Protein AF-A0A3N4W095-F1 (afdb_monomer_lite)

Structure (mmCIF, N/CA/C/O backbone):
data_AF-A0A3N4W095-F1
#
_entry.id   AF-A0A3N4W095-F1
#
loop_
_atom_site.group_PDB
_atom_site.id
_atom_site.type_symbol
_atom_site.label_atom_id
_atom_site.label_alt_id
_atom_site.label_comp_id
_atom_site.label_asym_id
_atom_site.label_entity_id
_atom_site.label_seq_id
_atom_site.pdbx_PDB_ins_code
_atom_site.Cartn_x
_atom_site.Cartn_y
_atom_site.Cartn_z
_atom_site.occupancy
_atom_site.B_iso_or_equiv
_atom_site.auth_seq_id
_atom_site.auth_comp_id
_atom_site.auth_asym_id
_atom_site.auth_atom_id
_atom_site.pdbx_PDB_model_num
ATOM 1 N N . MET A 1 1 ? 23.491 -5.124 -1.536 1.00 55.94 1 MET A N 1
ATOM 2 C CA . MET A 1 1 ? 22.218 -5.666 -2.059 1.00 55.94 1 MET A CA 1
ATOM 3 C C . MET A 1 1 ? 21.129 -5.010 -1.255 1.00 55.94 1 MET A C 1
ATOM 5 O O . MET A 1 1 ? 21.169 -5.129 -0.038 1.00 55.94 1 MET A O 1
ATOM 9 N N . GLU A 1 2 ? 20.247 -4.280 -1.919 1.00 82.44 2 GLU A N 1
ATOM 10 C CA . GLU A 1 2 ? 19.160 -3.558 -1.269 1.00 82.44 2 GLU A CA 1
ATOM 11 C C . GLU A 1 2 ? 18.067 -4.545 -0.840 1.00 82.44 2 GLU A C 1
ATOM 13 O O . GLU A 1 2 ? 17.732 -5.479 -1.575 1.00 82.44 2 GLU A O 1
ATOM 18 N N . ASN A 1 3 ? 17.580 -4.398 0.390 1.00 94.06 3 ASN A N 1
ATOM 19 C CA . ASN A 1 3 ? 16.412 -5.125 0.866 1.00 94.06 3 ASN A CA 1
ATOM 20 C C . ASN A 1 3 ? 15.195 -4.221 0.677 1.00 94.06 3 ASN A C 1
ATOM 22 O O . ASN A 1 3 ? 15.260 -3.022 0.932 1.00 94.06 3 ASN A O 1
ATOM 26 N N . PHE A 1 4 ? 14.075 -4.815 0.294 1.00 97.62 4 PHE A N 1
ATOM 27 C CA . PHE A 1 4 ? 12.813 -4.116 0.135 1.00 97.62 4 PHE A CA 1
ATOM 28 C C . PHE A 1 4 ? 11.795 -4.630 1.142 1.00 97.62 4 PHE A C 1
ATOM 30 O O . PHE A 1 4 ? 11.713 -5.837 1.390 1.00 97.62 4 PHE A O 1
ATOM 37 N N . VAL A 1 5 ? 11.007 -3.718 1.702 1.00 98.25 5 VAL A N 1
ATOM 38 C CA . VAL A 1 5 ? 9.982 -3.995 2.709 1.00 98.25 5 VAL A CA 1
ATOM 39 C C . VAL A 1 5 ? 8.609 -3.676 2.148 1.00 98.25 5 VAL A C 1
ATOM 41 O O . VAL A 1 5 ? 8.404 -2.664 1.481 1.00 98.25 5 VAL A O 1
ATOM 44 N N . ARG A 1 6 ? 7.637 -4.536 2.435 1.00 98.25 6 ARG A N 1
ATOM 45 C CA . ARG A 1 6 ? 6.233 -4.279 2.126 1.00 98.25 6 ARG A CA 1
ATOM 46 C C . ARG A 1 6 ? 5.353 -4.739 3.270 1.00 98.25 6 ARG A C 1
ATOM 48 O O . ARG A 1 6 ? 5.427 -5.891 3.682 1.00 98.25 6 ARG A O 1
ATOM 55 N N . TYR A 1 7 ? 4.450 -3.864 3.683 1.00 98.56 7 TYR A N 1
ATOM 56 C CA . TYR A 1 7 ? 3.326 -4.212 4.540 1.00 98.56 7 TYR A CA 1
ATOM 57 C C . TYR A 1 7 ? 2.094 -4.440 3.673 1.00 98.56 7 TYR A C 1
ATOM 59 O O . TYR A 1 7 ? 1.746 -3.603 2.832 1.00 98.56 7 TYR A O 1
ATOM 67 N N . GLN A 1 8 ? 1.458 -5.594 3.831 1.00 98.44 8 GLN A N 1
ATOM 68 C CA . GLN A 1 8 ? 0.293 -5.976 3.040 1.00 98.44 8 GLN A CA 1
ATOM 69 C C . GLN A 1 8 ? -0.693 -6.804 3.853 1.00 98.44 8 GLN A C 1
ATOM 71 O O . GLN A 1 8 ? -0.356 -7.298 4.923 1.00 98.44 8 GLN A O 1
ATOM 76 N N . SER A 1 9 ? -1.893 -7.008 3.313 1.00 98.12 9 SER A N 1
ATOM 77 C CA . SER A 1 9 ? -2.877 -7.903 3.921 1.00 98.12 9 SER A CA 1
ATOM 78 C C . SER A 1 9 ? -2.304 -9.301 4.125 1.00 98.12 9 SER A C 1
ATOM 80 O O . SER A 1 9 ? -1.552 -9.798 3.280 1.00 98.12 9 SER A O 1
ATOM 82 N N . ALA A 1 10 ? -2.690 -9.948 5.223 1.00 97.81 10 ALA A N 1
ATOM 83 C CA . ALA A 1 10 ? -2.373 -11.350 5.470 1.00 97.81 10 ALA A CA 1
ATOM 84 C C . ALA A 1 10 ? -3.192 -12.298 4.575 1.00 97.81 10 ALA A C 1
ATOM 86 O O . ALA A 1 10 ? -2.782 -13.431 4.325 1.00 97.81 10 ALA A O 1
ATOM 87 N N . VAL A 1 11 ? -4.340 -11.835 4.073 1.00 94.81 11 VAL A N 1
ATOM 88 C CA . VAL A 1 11 ? -5.272 -12.622 3.259 1.00 94.81 11 VAL A CA 1
ATOM 89 C C . VAL A 1 11 ? -5.490 -11.973 1.892 1.00 94.81 11 VAL A C 1
ATOM 91 O O . VAL A 1 11 ? -5.450 -10.747 1.767 1.00 94.81 11 VAL A O 1
ATOM 94 N N . PRO A 1 12 ? -5.708 -12.766 0.831 1.00 94.12 12 PRO A N 1
ATOM 95 C CA . PRO A 1 12 ? -6.015 -12.198 -0.466 1.00 94.12 12 PRO A CA 1
ATOM 96 C C . PRO A 1 12 ? -7.418 -11.577 -0.465 1.00 94.12 12 PRO A C 1
ATOM 98 O O . PRO A 1 12 ? -8.357 -12.100 0.131 1.00 94.12 12 PRO A O 1
ATOM 101 N N . ASN A 1 13 ? -7.584 -10.475 -1.191 1.00 91.25 13 ASN A N 1
ATOM 102 C CA . ASN A 1 13 ? -8.894 -9.917 -1.497 1.00 91.25 13 ASN A CA 1
ATOM 103 C C . ASN A 1 13 ? -9.648 -10.801 -2.511 1.00 91.25 13 ASN A C 1
ATOM 105 O O . ASN A 1 13 ? -9.110 -11.771 -3.045 1.00 91.25 13 ASN A O 1
ATOM 109 N N . ARG A 1 14 ? -10.887 -10.421 -2.855 1.00 90.00 14 ARG A N 1
ATOM 110 C CA . ARG A 1 14 ? -11.734 -11.155 -3.822 1.00 90.00 14 ARG A CA 1
ATOM 111 C C . ARG A 1 14 ? -11.110 -11.381 -5.211 1.00 90.00 14 ARG A C 1
ATOM 113 O O . ARG A 1 14 ? -11.607 -12.208 -5.962 1.0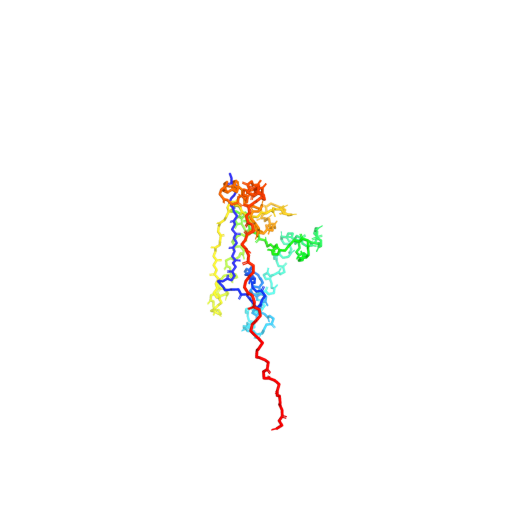0 90.00 14 ARG A O 1
ATOM 120 N N . HIS A 1 15 ? -10.056 -10.644 -5.562 1.00 88.06 15 HIS A N 1
ATOM 121 C CA . HIS A 1 15 ? -9.323 -10.780 -6.824 1.00 88.06 15 HIS A CA 1
ATOM 122 C C . HIS A 1 15 ? -7.997 -11.544 -6.658 1.00 88.06 15 HIS A C 1
ATOM 124 O O . HIS A 1 15 ? -7.143 -11.478 -7.540 1.00 88.06 15 HIS A O 1
ATOM 130 N N . GLY A 1 16 ? -7.780 -12.211 -5.520 1.00 90.00 16 GLY A N 1
ATOM 131 C CA . GLY A 1 16 ? -6.558 -12.968 -5.240 1.00 90.00 16 GLY A CA 1
ATOM 132 C C . GLY A 1 16 ? -5.334 -12.105 -4.907 1.00 90.00 16 GLY A C 1
ATOM 133 O O . GLY A 1 16 ? -4.221 -12.621 -4.876 1.00 90.00 16 GLY A O 1
ATOM 134 N N . ARG A 1 17 ? -5.496 -10.792 -4.689 1.00 90.75 17 ARG A N 1
ATOM 135 C CA . ARG A 1 17 ? -4.376 -9.863 -4.443 1.00 90.75 17 ARG A CA 1
ATOM 136 C C . ARG A 1 17 ? -4.201 -9.578 -2.965 1.00 90.75 17 ARG A C 1
ATOM 138 O O . ARG A 1 17 ? -5.172 -9.620 -2.227 1.00 90.75 17 ARG A O 1
ATOM 145 N N . TYR A 1 18 ? -3.002 -9.163 -2.572 1.00 95.88 18 TYR A N 1
ATOM 146 C CA . TYR A 1 18 ? -2.686 -8.731 -1.210 1.00 95.88 18 TYR A CA 1
ATOM 147 C C . TYR A 1 18 ? -2.463 -7.206 -1.177 1.00 95.88 18 TYR A C 1
ATOM 149 O O . TYR A 1 18 ? -1.354 -6.739 -1.485 1.00 95.88 18 TYR A O 1
ATOM 157 N N . PRO A 1 19 ? -3.509 -6.404 -0.878 1.00 96.69 19 PRO A N 1
ATOM 158 C CA . PRO A 1 19 ? -3.411 -4.946 -0.836 1.00 96.69 19 PRO A CA 1
ATOM 159 C C . PRO A 1 19 ? -2.326 -4.477 0.133 1.00 96.69 19 PRO A C 1
ATOM 161 O O . PRO A 1 19 ? -2.067 -5.139 1.134 1.00 96.69 19 PRO A O 1
ATOM 164 N N . GLY A 1 20 ? -1.682 -3.353 -0.185 1.00 97.88 20 GLY A N 1
ATOM 165 C CA . GLY A 1 20 ? -0.694 -2.738 0.707 1.00 97.88 20 GLY A CA 1
ATOM 166 C C . GLY A 1 20 ? -1.358 -2.011 1.876 1.00 97.88 20 GLY A C 1
ATOM 167 O O . GLY A 1 20 ? -2.561 -1.761 1.833 1.00 97.88 20 GLY A O 1
ATOM 168 N N . VAL A 1 21 ? -0.564 -1.628 2.876 1.00 97.88 21 VAL A N 1
ATOM 169 C CA . VAL A 1 21 ? -1.027 -0.935 4.094 1.00 97.88 21 VAL A CA 1
ATOM 170 C C . VAL A 1 21 ? -1.966 0.251 3.821 1.00 97.88 21 VAL A C 1
ATOM 172 O O . VAL A 1 21 ? -3.071 0.281 4.355 1.00 97.88 21 VAL A O 1
ATOM 175 N N . PHE A 1 22 ? -1.618 1.162 2.905 1.00 97.31 22 PHE A N 1
ATOM 176 C CA . PHE A 1 22 ? -2.482 2.306 2.575 1.00 97.31 22 PHE A CA 1
ATOM 177 C C . PHE A 1 22 ? -3.796 1.892 1.906 1.00 97.31 22 PHE A C 1
ATOM 179 O O . PHE A 1 22 ? -4.845 2.462 2.177 1.00 97.31 22 PHE A O 1
ATOM 186 N N . ALA A 1 23 ? -3.770 0.868 1.047 1.00 96.88 23 ALA A N 1
ATOM 187 C CA . ALA A 1 23 ? -4.984 0.361 0.411 1.00 96.88 23 ALA A CA 1
ATOM 188 C C . ALA A 1 23 ? -5.927 -0.307 1.426 1.00 96.88 23 ALA A C 1
ATOM 190 O O . ALA A 1 23 ? -7.141 -0.245 1.255 1.00 96.88 23 ALA A O 1
ATOM 191 N N . LEU A 1 24 ? -5.384 -0.923 2.481 1.00 97.94 24 LEU A N 1
ATOM 192 C CA . LEU A 1 24 ? -6.181 -1.463 3.584 1.00 97.94 24 LEU A CA 1
ATOM 193 C C . LEU A 1 24 ? -6.835 -0.349 4.405 1.00 97.94 24 LEU A C 1
ATOM 195 O O . LEU A 1 24 ? -8.039 -0.410 4.641 1.00 97.94 24 LEU A O 1
ATOM 199 N N . ALA A 1 25 ? -6.076 0.686 4.773 1.00 98.00 25 ALA A N 1
ATOM 200 C CA . ALA A 1 25 ? -6.605 1.833 5.510 1.00 98.00 25 ALA A CA 1
ATOM 201 C C . ALA A 1 25 ? -7.660 2.610 4.699 1.00 98.00 25 ALA A C 1
ATOM 203 O O . ALA A 1 25 ? -8.739 2.915 5.209 1.00 98.00 25 ALA A O 1
ATOM 204 N N . ASN A 1 26 ? -7.419 2.805 3.397 1.00 97.69 26 ASN A N 1
ATOM 205 C CA . ASN A 1 26 ? -8.422 3.338 2.475 1.00 97.69 26 ASN A CA 1
ATOM 206 C C . ASN A 1 26 ? -9.683 2.464 2.448 1.00 97.69 26 ASN A C 1
ATOM 208 O O . ASN A 1 26 ? -10.785 2.995 2.424 1.00 97.69 26 ASN A O 1
ATOM 212 N N . GLY A 1 27 ? -9.541 1.136 2.510 1.00 96.94 27 GLY A N 1
ATOM 213 C CA . GLY A 1 27 ? -10.673 0.216 2.613 1.00 96.94 27 GLY A CA 1
ATOM 214 C C . GLY A 1 27 ? -11.523 0.450 3.865 1.00 96.94 27 GLY A C 1
ATOM 215 O O . GLY A 1 27 ? -12.748 0.491 3.764 1.00 96.94 27 GLY A O 1
ATOM 216 N N . LEU A 1 28 ? -10.902 0.665 5.031 1.00 97.69 28 LEU A N 1
ATOM 217 C CA . LEU A 1 28 ? -11.630 1.009 6.261 1.00 97.69 28 LEU A CA 1
ATOM 218 C C . LEU A 1 28 ? -12.435 2.307 6.101 1.00 97.69 28 LEU A C 1
ATOM 220 O O . LEU A 1 28 ? -13.603 2.364 6.497 1.00 97.69 28 LEU A O 1
ATOM 224 N N . ARG A 1 29 ? -11.830 3.328 5.479 1.00 97.25 29 ARG A N 1
ATOM 225 C CA . ARG A 1 29 ? -12.500 4.595 5.153 1.00 97.25 29 ARG A CA 1
ATOM 226 C C . ARG A 1 29 ? -13.669 4.381 4.189 1.00 97.25 29 ARG A C 1
ATOM 228 O O . ARG A 1 29 ? -14.774 4.840 4.459 1.00 97.25 29 ARG A O 1
ATOM 235 N N . ASP A 1 30 ? -13.435 3.690 3.077 1.00 97.12 30 ASP A N 1
ATOM 236 C CA . ASP A 1 30 ? -14.410 3.513 1.991 1.00 97.12 30 ASP A CA 1
ATOM 237 C C . ASP A 1 30 ? -15.641 2.716 2.431 1.00 97.12 30 ASP A C 1
ATOM 239 O O . ASP A 1 30 ? -16.733 2.901 1.896 1.00 97.12 30 ASP A O 1
ATOM 243 N N . HIS A 1 31 ? -15.474 1.856 3.435 1.00 96.00 31 HIS A N 1
ATOM 244 C CA . HIS A 1 31 ? -16.555 1.095 4.048 1.00 96.00 31 HIS A CA 1
ATOM 245 C C . HIS A 1 31 ? -17.176 1.774 5.278 1.00 96.00 31 HIS A C 1
ATOM 247 O O . HIS A 1 31 ? -18.018 1.160 5.930 1.00 96.00 31 HIS A O 1
ATOM 253 N N . ALA A 1 32 ? -16.801 3.025 5.578 1.00 94.62 32 ALA A N 1
ATOM 254 C CA . ALA A 1 32 ? -17.286 3.801 6.724 1.00 94.62 32 ALA A CA 1
ATOM 255 C C . ALA A 1 32 ? -17.159 3.050 8.067 1.00 94.62 32 ALA A C 1
ATOM 257 O O . ALA A 1 32 ? -18.023 3.155 8.936 1.00 94.62 32 ALA A O 1
ATOM 258 N N . ILE A 1 33 ? -16.084 2.267 8.213 1.00 97.06 33 ILE A N 1
ATOM 259 C CA . ILE A 1 33 ? -15.783 1.499 9.430 1.00 97.06 33 ILE A CA 1
ATOM 260 C C . ILE A 1 33 ? -15.062 2.385 10.454 1.00 97.06 33 ILE A C 1
ATOM 262 O O . ILE A 1 33 ? -15.209 2.179 11.656 1.00 97.06 33 ILE A O 1
ATOM 266 N N . LEU A 1 34 ? -14.300 3.374 9.977 1.00 98.00 34 LEU A N 1
ATOM 267 C CA . LEU A 1 34 ? -13.542 4.288 10.826 1.00 98.00 34 LEU A CA 1
ATOM 268 C C . LEU A 1 34 ? -14.455 5.131 11.724 1.00 98.00 34 LEU A C 1
ATOM 270 O O . LEU A 1 34 ? -15.492 5.639 11.290 1.00 98.00 34 LEU A O 1
ATOM 274 N N . THR A 1 35 ? -14.016 5.346 12.963 1.00 98.25 35 THR A N 1
ATOM 275 C CA . THR A 1 35 ? -14.529 6.427 13.810 1.00 98.25 35 THR A CA 1
ATOM 276 C C . THR A 1 35 ? -14.262 7.792 13.162 1.00 98.25 35 THR A C 1
ATOM 278 O O . THR A 1 35 ? -13.429 7.918 12.264 1.00 98.25 35 THR A O 1
ATOM 281 N N . ALA A 1 36 ? -14.960 8.837 13.617 1.00 97.94 36 ALA A N 1
ATOM 282 C CA . ALA A 1 36 ? -14.769 10.189 13.085 1.00 97.94 36 ALA A CA 1
ATOM 283 C C . ALA A 1 36 ? -13.326 10.696 13.270 1.00 97.94 36 ALA A C 1
ATOM 285 O O . ALA A 1 36 ? -12.752 11.245 12.335 1.00 97.94 36 ALA A O 1
ATOM 286 N N . GLU A 1 37 ? -12.740 10.449 14.445 1.00 98.19 37 GLU A N 1
ATOM 287 C CA . GLU A 1 37 ? -11.353 10.808 14.764 1.00 98.19 37 GLU A CA 1
ATOM 288 C C . GLU A 1 37 ? -10.361 10.080 13.847 1.00 98.19 37 GLU A C 1
ATOM 290 O O . GLU A 1 37 ? -9.482 10.701 13.254 1.00 98.19 37 GLU A O 1
ATOM 295 N N . ASP A 1 38 ? -10.547 8.773 13.645 1.00 98.50 38 ASP A N 1
ATOM 296 C CA . ASP A 1 38 ? -9.668 7.996 12.770 1.00 98.50 38 ASP A CA 1
ATOM 297 C C . ASP A 1 38 ? -9.811 8.377 11.296 1.00 98.50 38 ASP A C 1
ATOM 299 O O . ASP A 1 38 ? -8.836 8.334 10.544 1.00 98.50 38 ASP A O 1
ATOM 303 N N . ALA A 1 39 ? -11.016 8.754 10.864 1.00 98.19 39 ALA A N 1
ATOM 304 C CA . ALA A 1 39 ? -11.256 9.226 9.507 1.00 98.19 39 ALA A CA 1
ATOM 305 C C . ALA A 1 39 ? -10.566 10.575 9.242 1.00 98.19 39 ALA A C 1
ATOM 307 O O . ALA A 1 39 ? -9.961 10.743 8.179 1.00 98.19 39 ALA A O 1
ATOM 308 N N . GLU A 1 40 ? -10.625 11.504 10.201 1.00 98.19 40 GLU A N 1
ATOM 309 C CA . GLU A 1 40 ? -9.930 12.795 10.144 1.00 98.19 40 GLU A CA 1
ATOM 310 C C . GLU A 1 40 ? -8.412 12.591 10.113 1.00 98.19 40 GLU A C 1
ATOM 312 O O . GLU A 1 40 ? -7.743 13.049 9.182 1.00 98.19 40 GLU A O 1
ATOM 317 N N . TRP A 1 41 ? -7.884 11.787 11.042 1.00 98.38 41 TRP A N 1
ATOM 318 C CA . TRP A 1 41 ? -6.471 11.421 11.063 1.00 98.38 41 TRP A CA 1
ATOM 319 C C . TRP A 1 41 ? -6.012 10.809 9.731 1.00 98.38 41 TRP A C 1
ATOM 321 O O . TRP A 1 41 ? -5.004 11.230 9.158 1.00 98.38 41 TRP A O 1
ATOM 331 N N . HIS A 1 42 ? -6.760 9.834 9.205 1.00 98.38 42 HIS A N 1
ATOM 332 C CA . HIS A 1 42 ? -6.423 9.146 7.960 1.00 98.38 42 HIS A CA 1
ATOM 333 C C . HIS A 1 42 ? -6.390 10.112 6.766 1.00 98.38 42 HIS A C 1
ATOM 335 O O . HIS A 1 42 ? -5.523 10.006 5.895 1.00 98.38 42 HIS A O 1
ATOM 341 N N . GLN A 1 43 ? -7.315 11.073 6.715 1.00 97.88 43 GLN A N 1
ATOM 342 C CA . GLN A 1 43 ? -7.332 12.098 5.676 1.00 97.88 43 GLN A CA 1
ATOM 343 C C . GLN A 1 43 ? -6.084 12.990 5.738 1.00 97.88 43 GLN A C 1
ATOM 345 O O . GLN A 1 43 ? -5.443 13.211 4.706 1.00 97.88 43 GLN A O 1
ATOM 350 N N . GLU A 1 44 ? -5.722 13.483 6.923 1.00 98.19 44 GLU A N 1
ATOM 351 C CA . GLU A 1 44 ? -4.531 14.318 7.112 1.00 98.19 44 GLU A CA 1
ATOM 352 C C . GLU A 1 44 ? -3.239 13.561 6.792 1.00 98.19 44 GLU A C 1
ATOM 354 O O . GLU A 1 44 ? -2.349 14.088 6.117 1.00 98.19 44 GLU A O 1
ATOM 359 N N . ALA A 1 45 ? -3.144 12.307 7.240 1.00 97.50 45 ALA A N 1
ATOM 360 C CA . ALA A 1 45 ? -1.998 11.447 6.987 1.00 97.50 45 ALA A CA 1
ATOM 361 C C . ALA A 1 45 ? -1.810 11.182 5.483 1.00 97.50 45 ALA A C 1
ATOM 363 O O . ALA A 1 45 ? -0.689 11.292 4.982 1.00 97.50 45 ALA A O 1
ATOM 364 N N . ASN A 1 46 ? -2.891 10.910 4.743 1.00 96.38 46 ASN A N 1
ATOM 365 C CA . ASN A 1 46 ? -2.830 10.711 3.292 1.00 96.38 46 ASN A CA 1
ATOM 366 C C . ASN A 1 46 ? -2.448 11.995 2.543 1.00 96.38 46 ASN A C 1
ATOM 368 O O . ASN A 1 46 ? -1.678 11.938 1.582 1.00 96.38 46 ASN A O 1
ATOM 372 N N . LEU A 1 47 ? -2.962 13.156 2.965 1.00 97.12 47 LEU A N 1
ATOM 373 C CA . LEU A 1 47 ? -2.602 14.441 2.360 1.00 97.12 47 LEU A CA 1
ATOM 374 C C . LEU A 1 47 ? -1.112 14.746 2.547 1.00 97.12 47 LEU A C 1
ATOM 376 O O . LEU A 1 47 ? -0.437 15.151 1.597 1.00 97.12 47 LEU A O 1
ATOM 380 N N . ARG A 1 48 ? -0.590 14.505 3.754 1.00 96.44 48 ARG A N 1
ATOM 381 C CA . ARG A 1 48 ? 0.839 14.637 4.047 1.00 96.44 48 ARG A CA 1
ATOM 382 C C . ARG A 1 48 ? 1.665 13.696 3.171 1.00 96.44 48 ARG A C 1
ATOM 384 O O . ARG A 1 48 ? 2.560 14.162 2.476 1.00 96.44 48 ARG A O 1
ATOM 391 N N . ALA A 1 49 ? 1.304 12.413 3.113 1.00 94.19 49 ALA A N 1
ATOM 392 C CA . ALA A 1 49 ? 2.017 11.430 2.297 1.00 94.19 49 ALA A CA 1
ATOM 393 C C . ALA A 1 49 ? 2.016 11.790 0.800 1.00 94.19 49 ALA A C 1
ATOM 395 O O . ALA A 1 49 ? 3.051 11.703 0.150 1.00 94.19 49 ALA A O 1
ATOM 396 N N . THR A 1 50 ? 0.886 12.268 0.269 1.00 94.62 50 THR A N 1
ATOM 397 C CA . THR A 1 50 ? 0.766 12.730 -1.129 1.00 94.62 50 THR A CA 1
ATOM 398 C C . THR A 1 50 ? 1.650 13.947 -1.421 1.00 94.62 50 THR A C 1
ATOM 400 O O . THR A 1 50 ? 2.058 14.166 -2.557 1.00 94.62 50 THR A O 1
ATOM 403 N N . THR A 1 51 ? 1.930 14.761 -0.402 1.00 95.94 51 THR A N 1
ATOM 404 C CA . THR A 1 51 ? 2.771 15.958 -0.527 1.00 95.94 51 THR A CA 1
ATOM 405 C C . THR A 1 51 ? 4.258 15.617 -0.424 1.00 95.94 51 THR A C 1
ATOM 407 O O . THR A 1 51 ? 5.079 16.232 -1.099 1.00 95.94 51 THR A O 1
ATOM 410 N N . GLU A 1 52 ? 4.607 14.656 0.431 1.00 95.75 52 GLU A N 1
ATOM 411 C CA . GLU A 1 52 ? 5.993 14.282 0.732 1.00 95.75 52 GLU A CA 1
ATOM 412 C C . GLU A 1 52 ? 6.578 13.266 -0.253 1.00 95.75 52 GLU A C 1
ATOM 414 O O . GLU A 1 52 ? 7.779 13.303 -0.525 1.00 95.75 52 GLU A O 1
ATOM 419 N N . TYR A 1 53 ? 5.752 12.369 -0.799 1.00 95.62 53 TYR A N 1
ATOM 420 C CA . TYR A 1 53 ? 6.210 11.247 -1.614 1.00 95.62 53 TYR A CA 1
ATOM 421 C C . TYR A 1 53 ? 5.619 11.285 -3.016 1.00 95.62 53 TYR A C 1
ATOM 423 O O . TYR A 1 53 ? 4.450 11.608 -3.225 1.00 95.62 53 TYR A O 1
ATOM 431 N N . ILE A 1 54 ? 6.443 10.910 -3.993 1.00 96.62 54 ILE A N 1
ATOM 432 C CA . ILE A 1 54 ? 6.026 10.832 -5.389 1.00 96.62 54 ILE A CA 1
ATOM 433 C C . ILE A 1 54 ? 5.038 9.672 -5.539 1.00 96.62 54 ILE A C 1
ATOM 435 O O . ILE A 1 54 ? 5.335 8.541 -5.156 1.00 96.62 54 ILE A O 1
ATOM 439 N N . ASP A 1 55 ? 3.879 9.932 -6.143 1.00 95.50 55 ASP A N 1
ATOM 440 C CA . ASP A 1 55 ? 3.010 8.864 -6.638 1.00 95.50 55 ASP A CA 1
ATOM 441 C C . ASP A 1 55 ? 3.630 8.289 -7.923 1.00 95.50 55 ASP A C 1
ATOM 443 O O . ASP A 1 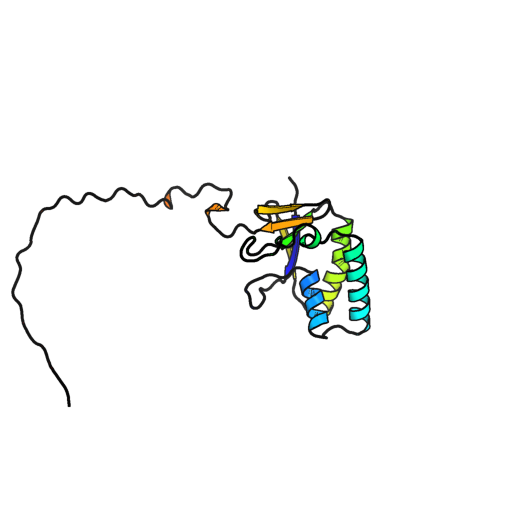55 ? 3.725 9.022 -8.916 1.00 95.50 55 ASP A O 1
ATOM 447 N N . PRO A 1 56 ? 4.021 7.001 -7.971 1.00 96.62 56 PRO A N 1
ATOM 448 C CA . PRO A 1 56 ? 4.542 6.386 -9.191 1.00 96.62 56 PRO A CA 1
ATOM 449 C C . PRO A 1 56 ? 3.604 6.550 -10.396 1.00 96.62 56 PRO A C 1
ATOM 451 O O . PRO A 1 56 ? 4.074 6.694 -11.522 1.00 96.62 56 PRO A O 1
ATOM 454 N N . SER A 1 57 ? 2.289 6.600 -10.160 1.00 95.62 57 SER A N 1
ATOM 455 C CA . SER A 1 57 ? 1.259 6.775 -11.195 1.00 95.62 57 SER A CA 1
ATOM 456 C C . SER A 1 57 ? 1.247 8.188 -11.791 1.00 95.62 57 SER A C 1
ATOM 458 O O . SER A 1 57 ? 0.743 8.388 -12.894 1.00 95.62 57 SER A O 1
ATOM 460 N N . SER A 1 58 ? 1.809 9.174 -11.082 1.00 95.94 58 SER A N 1
ATOM 461 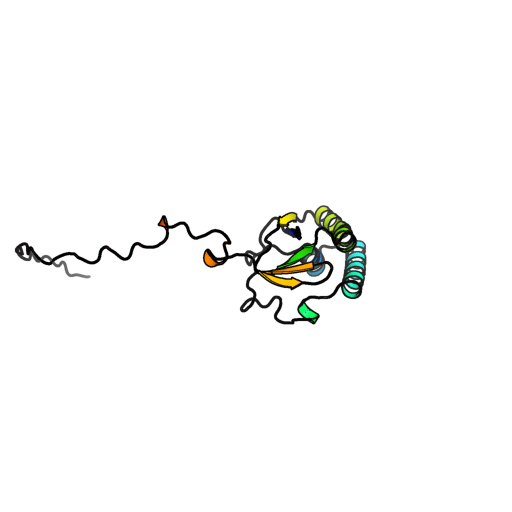C CA . SER A 1 58 ? 2.001 10.538 -11.597 1.00 95.94 58 SER A CA 1
ATOM 462 C C . SER A 1 58 ? 3.187 10.641 -12.562 1.00 95.94 58 SER A C 1
ATOM 464 O O . SER A 1 58 ? 3.218 11.536 -13.405 1.00 95.94 58 SER A O 1
ATOM 466 N N . VAL A 1 59 ? 4.148 9.716 -12.454 1.00 96.19 59 VAL A N 1
ATOM 467 C CA . VAL A 1 59 ? 5.329 9.629 -13.325 1.00 96.19 59 VAL A CA 1
ATOM 468 C C . VAL A 1 59 ? 5.043 8.737 -14.530 1.00 96.19 59 VAL A C 1
ATOM 470 O O . VAL A 1 59 ? 5.326 9.124 -15.661 1.00 96.19 59 VAL A O 1
ATOM 473 N N . ASP A 1 60 ? 4.463 7.560 -14.289 1.00 94.38 60 ASP A N 1
ATOM 474 C CA . ASP A 1 60 ? 4.009 6.630 -15.320 1.00 94.38 60 ASP A CA 1
ATOM 475 C C . ASP A 1 60 ? 2.573 6.168 -15.008 1.00 94.38 60 ASP A C 1
ATOM 477 O O . ASP A 1 60 ? 2.375 5.322 -14.128 1.00 94.38 60 ASP A O 1
ATOM 481 N N . PRO A 1 61 ? 1.562 6.677 -15.735 1.00 94.81 61 PRO A N 1
ATOM 482 C CA . PRO A 1 61 ? 0.171 6.267 -15.549 1.00 94.81 61 PRO A CA 1
ATOM 483 C C . PRO A 1 61 ? -0.075 4.762 -15.750 1.00 94.81 61 PRO A C 1
ATOM 485 O O . PRO A 1 61 ? -1.017 4.219 -15.173 1.00 94.81 61 PRO A O 1
ATOM 488 N N . ASP A 1 62 ? 0.776 4.069 -16.519 1.00 94.50 62 ASP A N 1
ATOM 489 C CA . ASP A 1 62 ? 0.663 2.631 -16.791 1.00 94.50 62 ASP A CA 1
ATOM 490 C C . ASP A 1 62 ? 1.359 1.765 -15.715 1.00 94.50 62 ASP A C 1
ATOM 492 O O . ASP A 1 62 ? 1.346 0.530 -15.796 1.00 94.50 62 ASP A O 1
ATOM 496 N N . CYS A 1 63 ? 1.960 2.373 -14.682 1.00 94.81 63 CYS A N 1
ATOM 497 C CA . CYS A 1 63 ? 2.761 1.683 -13.663 1.00 94.81 63 CYS A CA 1
ATOM 498 C C . CYS A 1 63 ? 2.011 0.505 -13.004 1.00 94.81 63 CYS A C 1
ATOM 500 O O . CYS A 1 63 ? 2.575 -0.573 -12.811 1.00 94.81 63 CYS A O 1
ATOM 502 N N . TYR A 1 64 ? 0.708 0.659 -12.750 1.00 94.00 64 TYR A N 1
ATOM 503 C CA . TYR A 1 64 ? -0.147 -0.383 -12.161 1.00 94.00 64 TYR A CA 1
ATOM 504 C C . TYR A 1 64 ? -1.144 -1.019 -13.144 1.00 94.00 64 TYR A C 1
ATOM 506 O O . TYR A 1 64 ? -2.039 -1.767 -12.717 1.00 94.00 64 TYR A O 1
ATOM 514 N N . ASP A 1 65 ? -1.005 -0.748 -14.447 1.00 94.56 65 ASP A N 1
ATOM 515 C CA . ASP A 1 65 ? -1.859 -1.338 -15.475 1.00 94.56 65 ASP A CA 1
ATOM 516 C C . ASP A 1 65 ? -1.745 -2.869 -15.456 1.00 94.56 65 ASP A C 1
ATOM 518 O O . ASP A 1 65 ? -0.657 -3.441 -15.481 1.00 94.56 65 ASP A O 1
ATOM 522 N N . GLN A 1 66 ? -2.884 -3.558 -15.412 1.00 90.81 66 GLN A N 1
ATOM 523 C CA . GLN A 1 66 ? -2.900 -5.012 -15.226 1.00 90.81 66 GLN A CA 1
ATOM 524 C C . GLN A 1 66 ? -2.547 -5.801 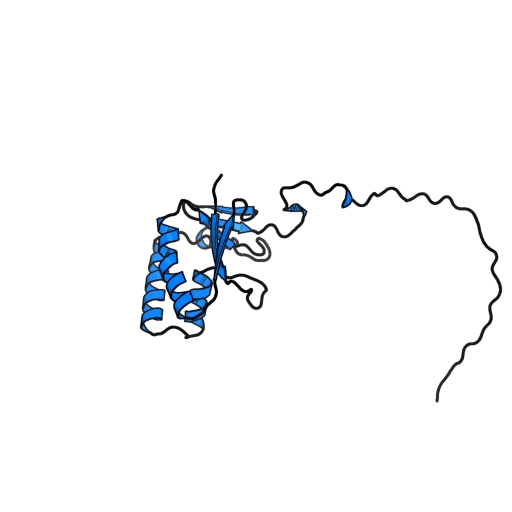-16.481 1.00 90.81 66 GLN A C 1
ATOM 526 O O . GLN A 1 66 ? -2.146 -6.957 -16.362 1.00 90.81 66 GLN A O 1
ATOM 531 N N . SER A 1 67 ? -2.702 -5.206 -17.663 1.00 92.38 67 SER A N 1
ATOM 532 C CA . SER A 1 67 ? -2.313 -5.847 -18.917 1.00 92.38 67 SER A CA 1
ATOM 533 C C . SER A 1 67 ? -0.800 -5.774 -19.135 1.00 92.38 67 SER A C 1
ATOM 535 O O . SER A 1 67 ? -0.210 -6.710 -19.669 1.00 92.38 67 SER A O 1
ATOM 537 N N . ARG A 1 68 ? -0.160 -4.695 -18.670 1.00 92.62 68 ARG A N 1
ATOM 538 C CA . ARG A 1 68 ? 1.275 -4.436 -18.850 1.00 92.62 68 ARG A CA 1
ATOM 539 C C . ARG A 1 68 ? 2.123 -4.905 -17.675 1.00 92.62 68 ARG A C 1
ATOM 541 O O . ARG A 1 68 ? 3.206 -5.456 -17.865 1.00 92.62 68 ARG A O 1
ATOM 548 N N . ASN A 1 69 ? 1.630 -4.684 -16.463 1.00 93.75 69 ASN A N 1
ATOM 549 C CA . ASN A 1 69 ? 2.340 -4.888 -15.209 1.00 93.75 69 ASN A CA 1
ATOM 550 C C . ASN A 1 69 ? 1.468 -5.709 -14.232 1.00 93.75 69 ASN A C 1
ATOM 552 O O . ASN A 1 69 ? 1.077 -5.223 -13.163 1.00 93.75 69 ASN A O 1
ATOM 556 N N . PRO A 1 70 ? 1.131 -6.969 -14.583 1.00 92.00 70 PRO A N 1
ATOM 557 C CA . PRO A 1 70 ? 0.213 -7.792 -13.802 1.00 92.00 70 PRO A CA 1
ATOM 558 C C . PRO A 1 70 ? 0.727 -7.993 -12.374 1.00 92.00 70 PRO A C 1
ATOM 560 O O . PRO A 1 70 ? 1.834 -8.473 -12.148 1.00 92.00 70 PRO A O 1
ATOM 563 N N . GLY A 1 71 ? -0.090 -7.616 -11.390 1.00 92.00 71 GLY A N 1
ATOM 564 C CA . GLY A 1 71 ? 0.275 -7.748 -9.977 1.00 92.00 71 GLY A CA 1
ATOM 565 C C . GLY A 1 71 ? 1.361 -6.784 -9.482 1.00 92.00 71 GLY A C 1
ATOM 566 O O . GLY A 1 71 ? 1.864 -6.994 -8.376 1.00 92.00 71 GLY A O 1
ATOM 567 N N . ALA A 1 72 ? 1.707 -5.742 -10.252 1.00 95.56 72 ALA A N 1
ATOM 568 C CA . ALA A 1 72 ? 2.618 -4.691 -9.805 1.00 95.56 72 ALA A CA 1
ATOM 569 C C . ALA A 1 72 ? 2.238 -4.147 -8.427 1.00 95.56 72 ALA A C 1
ATOM 571 O O . ALA A 1 72 ? 1.063 -3.916 -8.118 1.00 95.56 72 ALA A O 1
ATOM 572 N N . ARG A 1 73 ? 3.253 -3.967 -7.582 1.00 96.12 73 ARG A N 1
ATOM 573 C CA . ARG A 1 73 ? 3.087 -3.536 -6.196 1.00 96.12 73 ARG A CA 1
ATOM 574 C C . ARG A 1 73 ? 4.297 -2.744 -5.717 1.00 96.12 73 ARG A C 1
ATOM 576 O O . ARG A 1 73 ? 5.431 -3.091 -6.045 1.00 96.12 73 ARG A O 1
ATOM 583 N N . ALA A 1 74 ? 4.030 -1.712 -4.923 1.00 97.19 74 ALA A N 1
ATOM 584 C CA . ALA A 1 74 ? 5.060 -0.905 -4.285 1.00 97.19 74 ALA A CA 1
ATOM 585 C C . ALA A 1 74 ? 5.746 -1.645 -3.130 1.00 97.19 74 ALA A C 1
ATOM 587 O O . ALA A 1 74 ? 5.116 -2.427 -2.402 1.00 97.19 74 ALA A O 1
ATOM 588 N N . TRP A 1 75 ? 7.024 -1.346 -2.958 1.00 98.25 75 TRP A N 1
ATOM 589 C CA . TRP A 1 75 ? 7.868 -1.741 -1.843 1.00 98.25 75 TRP A CA 1
ATOM 590 C C . TRP A 1 75 ? 8.697 -0.539 -1.408 1.00 98.25 75 TRP A C 1
ATOM 592 O O . TRP A 1 75 ? 9.145 0.229 -2.253 1.00 98.25 75 TRP A O 1
ATOM 602 N N . PHE A 1 76 ? 8.946 -0.411 -0.115 1.00 98.12 76 PHE A N 1
ATOM 603 C CA . PHE A 1 76 ? 9.892 0.558 0.424 1.00 98.12 76 PHE A CA 1
ATOM 604 C C . PHE A 1 76 ? 11.310 -0.001 0.360 1.00 98.12 76 PHE A C 1
ATOM 606 O O . PHE A 1 76 ? 11.503 -1.207 0.540 1.00 98.12 76 PHE A O 1
ATOM 613 N N . SER A 1 77 ? 12.302 0.860 0.164 1.00 96.81 77 SER A N 1
ATOM 614 C CA . SER A 1 77 ? 13.683 0.519 0.514 1.00 96.81 77 SER A CA 1
ATOM 615 C C . SER A 1 77 ? 13.802 0.356 2.036 1.00 96.81 77 SER A C 1
ATOM 617 O O . SER A 1 77 ? 13.148 1.082 2.785 1.00 96.81 77 SER A O 1
ATOM 619 N N . VAL A 1 78 ? 14.627 -0.578 2.525 1.00 96.56 78 VAL A N 1
ATOM 620 C CA . VAL A 1 78 ? 14.909 -0.684 3.976 1.00 96.56 78 VAL A CA 1
ATOM 621 C C . VAL A 1 78 ? 15.570 0.566 4.546 1.00 96.56 78 VAL A C 1
ATOM 623 O O . VAL A 1 78 ? 15.422 0.835 5.735 1.00 96.56 78 VAL A O 1
ATOM 626 N N . ASP A 1 79 ? 16.280 1.317 3.707 1.00 95.50 79 ASP A N 1
ATOM 627 C CA . ASP A 1 79 ? 17.009 2.516 4.116 1.00 95.50 79 ASP A CA 1
ATOM 628 C C . ASP A 1 79 ? 16.101 3.761 4.121 1.00 95.50 79 ASP A C 1
ATOM 630 O O . ASP A 1 79 ? 16.493 4.821 4.607 1.00 95.50 79 ASP A O 1
ATOM 634 N N . ALA A 1 80 ? 14.857 3.634 3.641 1.00 96.25 80 ALA A N 1
ATOM 635 C CA . ALA A 1 80 ? 13.852 4.691 3.638 1.00 96.25 80 ALA A CA 1
ATOM 636 C C . ALA A 1 80 ? 13.197 4.853 5.021 1.00 96.25 80 ALA A C 1
ATOM 638 O O . ALA A 1 80 ? 11.991 4.658 5.183 1.00 96.25 80 ALA A O 1
ATOM 639 N N . VAL A 1 81 ? 14.006 5.185 6.031 1.00 96.12 81 VAL A N 1
ATOM 640 C CA . VAL A 1 81 ? 13.606 5.213 7.449 1.00 96.12 81 VAL A CA 1
ATOM 641 C C . VAL A 1 81 ? 12.364 6.074 7.682 1.00 96.12 81 VAL A C 1
ATOM 643 O O . VAL A 1 81 ? 11.431 5.609 8.332 1.00 96.12 81 VAL A O 1
ATOM 646 N N . ASP A 1 82 ? 12.311 7.278 7.112 1.00 96.62 82 ASP A N 1
ATOM 647 C CA . ASP A 1 82 ? 11.180 8.195 7.307 1.00 96.62 82 ASP A CA 1
ATOM 648 C C . ASP A 1 82 ? 9.897 7.680 6.634 1.00 96.62 82 ASP A C 1
ATOM 650 O O . ASP A 1 82 ? 8.820 7.707 7.235 1.00 96.62 82 ASP A O 1
ATOM 654 N N . ALA A 1 83 ? 10.012 7.112 5.428 1.00 96.06 83 ALA A N 1
ATOM 655 C CA . ALA A 1 83 ? 8.879 6.515 4.721 1.00 96.06 83 ALA A CA 1
ATOM 656 C C . ALA A 1 83 ? 8.347 5.273 5.454 1.00 96.06 83 ALA A C 1
ATOM 658 O O . ALA A 1 83 ? 7.137 5.078 5.558 1.00 96.06 83 ALA A O 1
ATOM 659 N N . LEU A 1 84 ? 9.237 4.450 6.014 1.00 97.62 84 LEU A N 1
ATOM 660 C CA . LEU A 1 84 ? 8.861 3.309 6.845 1.00 97.62 84 LEU A CA 1
ATOM 661 C C . LEU A 1 84 ? 8.207 3.764 8.154 1.00 97.62 84 LEU A C 1
ATOM 663 O O . LEU A 1 84 ? 7.162 3.229 8.521 1.00 97.62 84 LEU A O 1
ATOM 667 N N . ALA A 1 85 ? 8.762 4.768 8.834 1.00 97.25 85 ALA A N 1
ATOM 668 C CA . ALA A 1 85 ? 8.190 5.314 10.063 1.00 97.25 85 ALA A CA 1
ATOM 669 C C . ALA A 1 85 ? 6.779 5.878 9.836 1.00 97.25 85 ALA A C 1
ATOM 671 O O . ALA A 1 85 ? 5.885 5.668 10.653 1.00 97.25 85 ALA A O 1
ATOM 672 N N . MET A 1 86 ? 6.548 6.507 8.682 1.00 96.88 86 MET A N 1
ATOM 673 C CA . MET A 1 86 ? 5.241 7.019 8.265 1.00 96.88 86 MET A CA 1
ATOM 674 C C . MET A 1 86 ? 4.182 5.917 8.097 1.00 96.88 86 MET A C 1
ATOM 676 O O . MET A 1 86 ? 2.994 6.193 8.252 1.00 96.88 86 MET A O 1
ATOM 680 N N . THR A 1 87 ? 4.579 4.658 7.867 1.00 97.75 87 THR A N 1
ATOM 681 C CA . THR A 1 87 ? 3.632 3.529 7.828 1.00 97.75 87 THR A CA 1
ATOM 682 C C . THR A 1 87 ? 3.174 3.053 9.205 1.00 97.75 87 THR A C 1
ATOM 684 O O . THR A 1 87 ? 2.092 2.478 9.291 1.00 97.75 87 THR A O 1
ATOM 687 N N . ILE A 1 88 ? 3.938 3.304 10.275 1.00 98.06 88 ILE A N 1
ATOM 688 C CA . ILE A 1 88 ? 3.668 2.749 11.615 1.00 98.06 88 ILE A CA 1
ATOM 689 C C . ILE A 1 88 ? 2.255 3.104 12.109 1.00 98.06 88 ILE A C 1
ATOM 691 O O . ILE A 1 88 ? 1.505 2.181 12.422 1.00 98.06 88 ILE A O 1
ATOM 695 N N . PRO A 1 89 ? 1.809 4.376 12.070 1.00 98.38 89 PRO 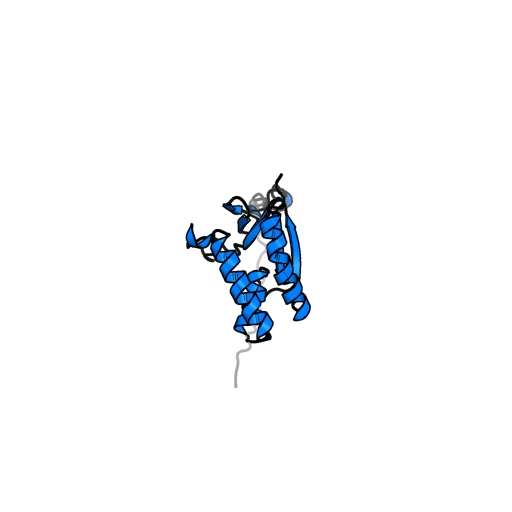A N 1
ATOM 696 C CA . PRO A 1 89 ? 0.456 4.720 12.507 1.00 98.38 89 PRO A CA 1
ATOM 697 C C . PRO A 1 89 ? -0.664 4.052 11.693 1.00 98.38 89 PRO A C 1
ATOM 699 O O . PRO A 1 89 ? -1.759 3.840 12.207 1.00 98.38 89 PRO A O 1
ATOM 702 N N . TYR A 1 90 ? -0.414 3.704 10.424 1.00 98.62 90 TYR A N 1
ATOM 703 C CA . TYR A 1 90 ? -1.386 2.943 9.637 1.00 98.62 90 TYR A CA 1
ATOM 704 C C . TYR A 1 90 ? -1.472 1.495 10.110 1.00 98.62 90 TYR A C 1
ATOM 706 O O . TYR A 1 90 ? -2.560 0.935 10.107 1.00 98.62 90 TYR A O 1
ATOM 714 N N . LEU A 1 91 ? -0.356 0.882 10.512 1.00 98.69 91 LEU A N 1
ATOM 715 C CA . LEU A 1 91 ? -0.357 -0.471 11.074 1.00 98.69 91 LEU A CA 1
ATOM 716 C C . LEU A 1 91 ? -1.112 -0.496 12.407 1.00 98.69 91 LEU A C 1
ATOM 718 O O . LEU A 1 91 ? -1.983 -1.343 12.580 1.00 98.69 91 LEU A O 1
ATOM 722 N N . ASP A 1 92 ? -0.881 0.499 13.268 1.00 98.62 92 ASP A N 1
ATOM 723 C CA . ASP A 1 92 ? -1.632 0.669 14.519 1.00 98.62 92 ASP A CA 1
ATOM 724 C C . ASP A 1 92 ? -3.138 0.843 14.261 1.00 98.62 92 ASP A C 1
ATOM 726 O O . ASP A 1 92 ? -3.973 0.307 14.994 1.00 98.62 92 ASP A O 1
ATOM 730 N N . LEU A 1 93 ? -3.503 1.582 13.203 1.00 98.62 93 LEU A N 1
ATOM 731 C CA . LEU A 1 93 ? -4.892 1.696 12.765 1.00 98.62 93 LEU A CA 1
ATOM 732 C C . LEU A 1 93 ? -5.441 0.325 12.348 1.00 98.62 93 LEU A C 1
ATOM 734 O O . LEU A 1 93 ? -6.512 -0.058 12.802 1.00 98.62 93 LEU A O 1
ATOM 738 N N . LEU A 1 94 ? -4.733 -0.433 11.508 1.00 98.56 94 LEU A N 1
ATOM 739 C CA . LEU A 1 94 ? -5.193 -1.756 11.073 1.00 98.56 94 LEU A CA 1
ATOM 740 C C . LEU A 1 94 ? -5.372 -2.723 12.249 1.00 98.56 94 LEU A C 1
ATOM 742 O O . LEU A 1 94 ? -6.385 -3.422 12.291 1.00 98.56 94 LEU A O 1
ATOM 746 N N . ASP A 1 95 ? -4.453 -2.713 13.214 1.00 98.62 95 ASP A N 1
ATOM 747 C CA . ASP A 1 95 ? -4.544 -3.529 14.427 1.00 98.62 95 ASP A CA 1
ATOM 748 C C . ASP A 1 95 ? -5.770 -3.150 15.271 1.00 98.62 95 ASP A C 1
ATOM 750 O O . ASP A 1 95 ? -6.480 -4.027 15.758 1.00 98.62 95 ASP A O 1
ATOM 754 N N . ARG A 1 96 ? -6.087 -1.852 15.389 1.00 98.44 96 ARG A N 1
ATOM 755 C CA . ARG A 1 96 ? -7.272 -1.370 16.124 1.00 98.44 96 ARG A CA 1
ATOM 756 C C . ARG A 1 96 ? -8.597 -1.871 15.542 1.00 98.44 96 ARG A C 1
ATOM 758 O O . ARG A 1 96 ? -9.560 -2.026 16.287 1.00 98.44 96 ARG A O 1
ATOM 765 N N . TYR A 1 97 ? -8.652 -2.088 14.229 1.00 98.31 97 TYR A N 1
ATOM 766 C CA . TYR A 1 97 ? -9.842 -2.567 13.516 1.00 98.31 97 TYR A CA 1
ATOM 767 C C . TYR A 1 97 ? -9.772 -4.061 13.166 1.00 98.31 97 TYR A C 1
ATOM 769 O O . TYR A 1 97 ? -10.528 -4.518 12.307 1.00 98.31 97 TYR A O 1
ATOM 777 N N . ASP A 1 98 ? -8.869 -4.815 13.802 1.00 97.81 98 ASP A N 1
ATOM 778 C CA . ASP A 1 98 ? -8.688 -6.256 13.596 1.00 97.81 98 ASP A CA 1
ATOM 779 C C . ASP A 1 98 ? -8.467 -6.639 12.115 1.00 97.81 98 ASP A C 1
ATOM 781 O O . ASP A 1 98 ? -8.915 -7.689 11.642 1.00 97.81 98 ASP A O 1
ATOM 785 N N . VAL A 1 99 ? -7.771 -5.788 11.349 1.00 98.00 99 VAL A N 1
ATOM 786 C CA . VAL A 1 99 ? -7.423 -6.057 9.948 1.00 98.00 99 VAL A CA 1
ATOM 787 C C . VAL A 1 99 ? -6.052 -6.734 9.881 1.00 98.00 99 VAL A C 1
ATOM 789 O O . VAL A 1 99 ? -5.029 -6.069 10.046 1.00 98.00 99 VAL A O 1
ATOM 792 N N . PRO A 1 100 ? -5.975 -8.041 9.569 1.00 98.00 100 PRO A N 1
ATOM 793 C CA . PRO A 1 100 ? -4.714 -8.762 9.622 1.00 98.00 100 PRO A CA 1
ATOM 794 C C . PRO A 1 100 ? -3.778 -8.349 8.479 1.00 98.00 100 PRO A C 1
ATOM 796 O O . PRO A 1 100 ? -4.137 -8.375 7.291 1.00 98.00 100 PRO A O 1
ATOM 799 N N . TRP A 1 101 ? -2.536 -8.040 8.837 1.00 98.69 101 TRP A N 1
ATOM 800 C CA . TRP A 1 101 ? -1.464 -7.674 7.918 1.00 98.69 101 TRP A CA 1
ATOM 801 C C . TRP A 1 101 ? -0.178 -8.453 8.217 1.00 98.69 101 TRP A C 1
ATOM 803 O O . TRP A 1 101 ? -0.016 -9.071 9.266 1.00 98.69 101 TRP A O 1
ATOM 813 N N . VAL A 1 102 ? 0.732 -8.467 7.245 1.00 98.56 102 VAL A N 1
ATOM 814 C CA . VAL A 1 102 ? 2.059 -9.077 7.354 1.00 98.56 102 VAL A CA 1
ATOM 815 C C . VAL A 1 102 ? 3.121 -8.154 6.772 1.00 98.56 102 VAL A C 1
ATOM 817 O O . VAL A 1 102 ? 2.870 -7.415 5.814 1.00 98.56 102 VAL A O 1
ATOM 820 N N . GLN A 1 103 ? 4.330 -8.245 7.322 1.00 98.44 103 GLN A N 1
ATOM 821 C CA . GLN A 1 103 ? 5.531 -7.665 6.737 1.00 98.44 103 GLN A CA 1
ATOM 822 C C . GLN A 1 103 ? 6.222 -8.689 5.834 1.00 98.44 103 GLN A C 1
ATOM 824 O O . GLN A 1 103 ? 6.486 -9.822 6.235 1.00 98.44 103 GLN A O 1
ATOM 829 N N . LEU A 1 104 ? 6.569 -8.264 4.625 1.00 97.62 104 LEU A N 1
ATOM 830 C CA . LEU A 1 104 ? 7.437 -8.990 3.710 1.00 97.62 104 LEU A CA 1
ATOM 831 C C . LEU A 1 104 ? 8.769 -8.257 3.591 1.00 97.62 104 LEU A C 1
ATOM 833 O O . LEU A 1 104 ? 8.793 -7.034 3.460 1.00 97.62 104 LEU A O 1
ATOM 837 N N . ILE A 1 105 ? 9.862 -9.017 3.576 1.00 96.94 105 ILE A N 1
ATOM 838 C CA . ILE A 1 105 ? 11.204 -8.519 3.271 1.00 96.94 105 ILE A CA 1
ATOM 839 C C . ILE A 1 105 ? 11.740 -9.334 2.097 1.00 96.94 105 ILE A C 1
ATOM 841 O O . ILE A 1 105 ? 11.728 -10.565 2.142 1.00 96.94 105 ILE A O 1
ATOM 845 N N . SER A 1 106 ? 12.197 -8.670 1.038 1.00 94.06 106 SER A N 1
ATOM 846 C CA . SER A 1 106 ? 12.720 -9.341 -0.152 1.00 94.06 106 SER A CA 1
ATOM 847 C C . SER A 1 106 ? 13.892 -8.585 -0.763 1.00 94.06 106 SER A C 1
ATOM 849 O O . SER A 1 106 ? 13.876 -7.365 -0.853 1.00 94.06 106 SER A O 1
ATOM 851 N N . ARG A 1 107 ? 14.892 -9.325 -1.249 1.00 93.25 107 ARG A N 1
ATOM 852 C CA . ARG A 1 107 ? 15.968 -8.796 -2.112 1.00 93.25 107 ARG A CA 1
ATOM 853 C C . ARG A 1 107 ? 15.602 -8.831 -3.595 1.00 93.25 107 ARG A C 1
ATOM 855 O O . ARG A 1 107 ? 16.289 -8.249 -4.422 1.00 93.25 107 ARG A O 1
ATOM 862 N N . THR A 1 108 ? 14.541 -9.559 -3.927 1.00 91.19 108 THR A N 1
ATOM 863 C CA . THR A 1 108 ? 14.069 -9.816 -5.289 1.00 91.19 108 THR A CA 1
ATOM 864 C C . THR A 1 108 ? 12.551 -9.620 -5.306 1.00 91.19 108 THR A C 1
ATOM 866 O O . THR A 1 108 ? 11.797 -10.598 -5.328 1.00 91.19 108 THR A O 1
ATOM 869 N N . PRO A 1 109 ? 12.060 -8.371 -5.183 1.00 93.62 109 PRO A N 1
ATOM 870 C CA . PRO A 1 109 ? 10.624 -8.085 -5.125 1.00 93.62 109 PRO A CA 1
ATOM 871 C C . PRO A 1 109 ? 9.909 -8.381 -6.454 1.00 93.62 109 PRO A C 1
ATOM 873 O O . PRO A 1 109 ? 8.676 -8.449 -6.484 1.00 93.62 109 PRO A O 1
ATOM 876 N N . GLY A 1 110 ? 10.676 -8.567 -7.532 1.00 92.94 110 GLY A N 1
ATOM 877 C CA . GLY A 1 110 ? 10.196 -8.780 -8.886 1.00 92.94 110 GLY A CA 1
ATOM 878 C C . GLY A 1 110 ? 11.033 -8.027 -9.919 1.00 92.94 110 GLY A C 1
ATOM 879 O O . GLY A 1 110 ? 12.112 -7.513 -9.613 1.00 92.94 110 GLY A O 1
ATOM 880 N N . ARG A 1 111 ? 10.491 -7.898 -11.133 1.00 93.50 111 ARG A N 1
ATOM 881 C CA . ARG A 1 111 ? 10.996 -6.966 -12.149 1.00 93.50 111 ARG A CA 1
ATOM 882 C C . ARG A 1 111 ? 10.623 -5.540 -11.745 1.00 93.50 111 ARG A C 1
ATOM 884 O O . ARG A 1 111 ? 9.440 -5.203 -11.721 1.00 93.50 111 ARG A O 1
ATOM 891 N N . ILE A 1 112 ? 11.621 -4.718 -11.435 1.00 95.19 112 ILE A N 1
ATOM 892 C CA . ILE A 1 112 ? 11.429 -3.309 -11.069 1.00 95.19 112 ILE A CA 1
ATOM 893 C C . ILE A 1 112 ? 11.007 -2.518 -12.315 1.00 95.19 112 ILE A C 1
ATOM 895 O O . ILE A 1 112 ? 11.654 -2.609 -13.357 1.00 95.19 112 ILE A O 1
ATOM 899 N N . ILE A 1 113 ? 9.912 -1.768 -12.202 1.00 96.44 113 ILE A N 1
ATOM 900 C CA . ILE A 1 113 ? 9.355 -0.908 -13.263 1.00 96.44 113 ILE A CA 1
ATOM 901 C C . ILE A 1 113 ? 9.371 0.576 -12.891 1.00 96.44 113 ILE A C 1
ATOM 903 O O . ILE A 1 113 ? 9.229 1.427 -13.760 1.00 96.44 113 ILE A O 1
ATOM 907 N N . TYR A 1 114 ? 9.576 0.878 -11.611 1.00 97.62 114 TYR A N 1
ATOM 908 C CA . TYR A 1 114 ? 9.725 2.224 -11.077 1.00 97.62 114 TYR A CA 1
ATOM 909 C C . TYR A 1 114 ? 10.658 2.180 -9.869 1.00 97.62 114 TYR A C 1
ATOM 911 O O . TYR A 1 114 ? 10.610 1.219 -9.099 1.00 97.62 114 TYR A O 1
ATOM 919 N N . SER A 1 115 ? 11.469 3.220 -9.696 1.00 96.81 115 SER A N 1
ATOM 920 C CA . SER A 1 115 ? 12.338 3.404 -8.536 1.00 96.81 115 SER A CA 1
ATOM 921 C C . SER A 1 115 ? 12.518 4.890 -8.264 1.00 96.81 115 SER A C 1
ATOM 923 O O . SER A 1 115 ? 12.784 5.657 -9.189 1.00 96.81 115 SER A O 1
ATOM 925 N N . ASP A 1 116 ? 12.443 5.268 -6.996 1.00 96.44 116 ASP A N 1
ATOM 926 C CA . ASP A 1 116 ? 12.871 6.570 -6.494 1.00 96.44 116 ASP A CA 1
ATOM 927 C C . ASP A 1 116 ? 13.774 6.384 -5.256 1.00 96.44 116 ASP A C 1
ATOM 929 O O . ASP A 1 116 ? 14.320 5.301 -5.040 1.00 96.44 116 ASP A O 1
ATOM 933 N N . ALA A 1 117 ? 13.981 7.447 -4.475 1.00 95.00 117 ALA A N 1
ATOM 934 C CA . ALA A 1 117 ? 14.845 7.425 -3.296 1.00 95.00 117 ALA A CA 1
ATOM 935 C C . ALA A 1 117 ? 14.302 6.592 -2.116 1.00 95.00 117 ALA A C 1
ATOM 937 O O . ALA A 1 117 ? 15.070 6.268 -1.213 1.00 95.00 117 ALA A O 1
ATOM 938 N N . VAL A 1 118 ? 13.003 6.280 -2.081 1.00 96.75 118 VAL A N 1
ATOM 939 C CA . VAL A 1 118 ? 12.343 5.638 -0.931 1.00 96.75 118 VAL A CA 1
ATOM 940 C C . VAL A 1 118 ? 11.568 4.371 -1.285 1.00 96.75 118 VAL A C 1
ATOM 942 O O . VAL A 1 118 ? 11.311 3.549 -0.401 1.00 96.75 118 VAL A O 1
ATOM 945 N N . GLN A 1 119 ? 11.191 4.180 -2.549 1.00 97.06 119 GLN A N 1
ATOM 946 C CA . GLN A 1 119 ? 10.359 3.062 -2.983 1.00 97.06 119 GLN A CA 1
ATOM 947 C C . GLN A 1 119 ? 10.718 2.542 -4.377 1.00 97.06 119 GLN A C 1
ATOM 949 O O . GLN A 1 119 ? 11.295 3.223 -5.226 1.00 97.06 119 GLN A O 1
ATOM 954 N N . VAL A 1 120 ? 10.275 1.314 -4.625 1.00 97.75 120 VAL A N 1
ATOM 955 C CA . VAL A 1 120 ? 10.241 0.684 -5.942 1.00 97.75 120 VAL A CA 1
ATOM 956 C C . VAL A 1 120 ? 8.851 0.132 -6.219 1.00 97.75 120 VAL A C 1
ATOM 958 O O . VAL A 1 120 ? 8.169 -0.348 -5.312 1.00 97.75 120 VAL A O 1
ATOM 961 N N . VAL A 1 121 ? 8.440 0.114 -7.486 1.00 98.00 121 VAL A N 1
ATOM 962 C CA . VAL A 1 121 ? 7.308 -0.708 -7.934 1.00 98.00 121 VAL A CA 1
ATOM 963 C C . VAL A 1 121 ? 7.863 -1.897 -8.693 1.00 98.00 121 VAL A C 1
ATOM 965 O O . VAL A 1 121 ? 8.665 -1.741 -9.616 1.00 98.00 121 VAL A O 1
ATOM 968 N N . ALA A 1 122 ? 7.442 -3.095 -8.294 1.00 96.56 122 ALA A N 1
ATOM 969 C CA . ALA A 1 122 ? 7.912 -4.337 -8.884 1.00 96.56 122 ALA A CA 1
ATOM 970 C C . ALA A 1 122 ? 6.750 -5.223 -9.333 1.00 96.56 122 ALA A C 1
ATOM 972 O O . ALA A 1 122 ? 5.755 -5.387 -8.618 1.00 96.56 122 ALA A O 1
ATOM 973 N N . VAL A 1 123 ? 6.916 -5.832 -10.505 1.00 95.19 123 VAL A N 1
ATOM 974 C CA . VAL A 1 123 ? 6.055 -6.898 -11.026 1.00 95.19 123 VAL A CA 1
ATOM 975 C C . VAL A 1 123 ? 6.558 -8.229 -10.463 1.00 95.19 123 VAL A C 1
ATOM 977 O O . VAL A 1 123 ? 7.713 -8.577 -10.720 1.00 95.19 123 VAL A O 1
ATOM 980 N N . PRO A 1 124 ? 5.752 -8.969 -9.679 1.00 91.31 124 PRO A N 1
ATOM 981 C CA . PRO A 1 124 ? 6.196 -10.206 -9.047 1.00 91.31 124 PRO A CA 1
ATOM 982 C C . PRO A 1 124 ? 6.577 -11.263 -10.089 1.00 91.31 124 PRO A C 1
ATOM 984 O O . PRO A 1 124 ? 5.905 -11.400 -11.111 1.00 91.31 124 PRO A O 1
ATOM 987 N N . HIS A 1 125 ? 7.612 -12.051 -9.790 1.00 84.12 125 HIS A N 1
ATOM 988 C CA . HIS A 1 125 ? 7.969 -13.234 -10.573 1.00 84.12 125 HIS A CA 1
ATOM 989 C C . HIS A 1 125 ? 6.796 -14.225 -10.526 1.00 84.12 125 HIS A C 1
ATOM 991 O O . HIS A 1 125 ? 6.514 -14.794 -9.471 1.00 84.12 125 HIS A O 1
ATOM 997 N N . SER A 1 126 ? 6.065 -14.352 -11.632 1.00 72.12 126 SER A N 1
ATOM 998 C CA . SER A 1 126 ? 4.792 -15.091 -11.688 1.00 72.12 126 SER A CA 1
ATOM 999 C C . SER A 1 126 ? 4.887 -16.333 -12.574 1.00 72.12 126 SER A C 1
ATOM 1001 O O . SER A 1 126 ? 4.046 -17.225 -12.469 1.00 72.12 126 SER A O 1
ATOM 1003 N N . TYR A 1 127 ? 5.928 -16.415 -13.405 1.00 66.00 127 TYR A N 1
ATOM 1004 C CA . TYR A 1 127 ? 6.201 -17.543 -14.288 1.00 66.00 127 TYR A CA 1
ATOM 1005 C C . TYR A 1 127 ? 7.586 -18.137 -14.024 1.00 66.00 127 TYR A C 1
ATOM 1007 O O . TYR A 1 127 ? 8.459 -17.495 -13.442 1.00 66.00 127 TYR A O 1
ATOM 1015 N N . CYS A 1 128 ? 7.798 -19.381 -14.462 1.00 65.50 128 CYS A N 1
ATOM 1016 C CA . CYS A 1 128 ? 9.088 -20.066 -14.337 1.00 65.50 128 CYS A CA 1
ATOM 1017 C C . CYS A 1 128 ? 10.236 -19.296 -14.998 1.00 65.50 128 CYS A C 1
ATOM 1019 O O . CYS A 1 128 ? 11.352 -19.326 -14.491 1.00 65.50 128 CYS A O 1
ATOM 1021 N N . ASP A 1 129 ? 9.946 -18.574 -16.078 1.00 65.94 129 ASP A N 1
ATOM 1022 C CA . ASP A 1 129 ? 10.933 -17.801 -16.837 1.00 65.94 129 ASP A CA 1
ATOM 1023 C C . ASP A 1 129 ? 11.388 -16.538 -16.091 1.00 65.94 129 ASP A C 1
ATOM 1025 O O . ASP A 1 129 ? 12.459 -16.001 -16.362 1.00 65.94 129 ASP A O 1
ATOM 1029 N N . ASP A 1 130 ? 10.604 -16.089 -15.107 1.00 67.12 130 ASP A N 1
ATOM 1030 C CA . ASP A 1 130 ? 10.965 -14.981 -14.225 1.00 67.12 130 ASP A CA 1
ATOM 1031 C C . ASP A 1 130 ? 11.909 -15.430 -13.095 1.00 67.12 130 ASP A C 1
ATOM 1033 O O . ASP A 1 130 ? 12.431 -14.596 -12.350 1.00 67.12 130 ASP A O 1
ATOM 1037 N N . TRP A 1 131 ? 12.091 -16.742 -12.913 1.00 67.12 131 TRP A N 1
ATOM 1038 C CA . TRP A 1 131 ? 12.869 -17.303 -11.818 1.00 67.12 131 TRP A CA 1
ATOM 1039 C C . TRP A 1 131 ? 14.370 -17.185 -12.125 1.00 67.12 131 TRP A C 1
ATOM 1041 O O . TRP A 1 131 ? 14.834 -17.699 -13.141 1.00 67.12 131 TRP A O 1
ATOM 1051 N N . PRO A 1 132 ? 15.182 -16.563 -11.247 1.00 64.25 132 PRO A N 1
ATOM 1052 C CA . PRO A 1 132 ? 16.601 -16.315 -11.522 1.00 64.25 132 PRO A CA 1
ATOM 1053 C C . PRO A 1 132 ? 17.464 -17.586 -11.472 1.00 64.25 132 PRO A C 1
ATOM 1055 O O . PRO A 1 132 ? 18.678 -17.518 -11.662 1.00 64.25 132 PRO A O 1
ATOM 1058 N N . PHE A 1 133 ? 16.861 -18.740 -11.182 1.00 68.06 133 PHE A N 1
ATOM 1059 C CA . PHE A 1 133 ? 17.544 -20.022 -11.191 1.00 68.06 133 PHE A CA 1
ATOM 1060 C C . PHE A 1 133 ? 17.268 -20.736 -12.512 1.00 68.06 133 PHE A C 1
ATOM 1062 O O . PHE A 1 133 ? 16.121 -20.755 -12.958 1.00 68.06 133 PHE A O 1
ATOM 1069 N N . PRO A 1 134 ? 18.287 -21.367 -13.116 1.00 66.69 134 PRO A N 1
ATOM 1070 C CA . PRO A 1 134 ? 18.103 -22.109 -14.351 1.00 66.69 134 PRO A CA 1
ATOM 1071 C C . PRO A 1 134 ? 17.025 -23.178 -14.169 1.00 66.69 134 PRO A C 1
ATOM 1073 O O . PRO A 1 134 ? 17.016 -23.901 -13.167 1.00 66.69 134 PRO A O 1
ATOM 1076 N N . THR A 1 135 ? 16.131 -23.288 -15.152 1.00 64.75 135 THR A N 1
ATOM 1077 C CA . THR A 1 135 ? 15.128 -24.351 -15.211 1.00 64.75 135 THR A CA 1
ATOM 1078 C C . THR A 1 135 ? 15.833 -25.699 -15.034 1.00 64.75 135 THR A C 1
ATOM 1080 O O . THR A 1 135 ? 16.770 -25.995 -15.784 1.00 64.75 135 THR A O 1
ATOM 1083 N N . PRO A 1 136 ? 15.434 -26.526 -14.050 1.00 64.06 136 PRO A N 1
ATOM 1084 C CA . PRO A 1 136 ? 16.016 -27.847 -13.878 1.00 64.06 136 PRO A CA 1
ATOM 1085 C C . PRO A 1 136 ? 15.940 -28.622 -15.197 1.00 64.06 136 PRO A C 1
ATOM 1087 O O . PRO A 1 136 ? 14.864 -28.735 -15.779 1.00 64.06 136 PRO A O 1
ATOM 1090 N N . GLN A 1 137 ? 17.065 -29.177 -15.662 1.00 62.84 137 GLN A N 1
ATOM 1091 C CA . GLN A 1 137 ? 17.165 -29.862 -16.963 1.00 62.84 137 GLN A CA 1
ATOM 1092 C C . GLN A 1 137 ? 16.141 -30.999 -17.142 1.00 62.84 137 GLN A C 1
ATOM 1094 O O . GLN A 1 137 ? 15.796 -31.342 -18.266 1.00 62.84 137 GLN A O 1
ATOM 1099 N N . TYR A 1 138 ? 15.610 -31.550 -16.046 1.00 65.44 138 TYR A N 1
ATOM 1100 C CA . TYR A 1 138 ? 14.573 -32.584 -16.062 1.00 65.44 138 TYR A CA 1
ATOM 1101 C C . TYR A 1 138 ? 13.170 -32.077 -16.467 1.00 65.44 138 TYR A C 1
ATOM 1103 O O . TYR A 1 138 ? 12.294 -32.882 -16.765 1.00 65.44 138 TYR A O 1
ATOM 1111 N N . LEU A 1 139 ? 12.938 -30.760 -16.497 1.00 59.94 139 LEU A N 1
ATOM 1112 C CA . LEU A 1 139 ? 11.687 -30.158 -16.981 1.00 59.94 139 LEU A CA 1
ATOM 1113 C C . LEU A 1 139 ? 11.733 -29.783 -18.470 1.00 59.94 139 LEU A C 1
ATOM 1115 O O . LEU A 1 139 ? 10.718 -29.347 -19.007 1.00 59.94 139 LEU A O 1
ATOM 1119 N N . ILE A 1 140 ? 12.873 -29.963 -19.146 1.00 60.75 140 ILE A N 1
ATOM 1120 C CA . ILE A 1 140 ? 12.961 -29.835 -20.604 1.00 60.75 140 ILE A CA 1
ATOM 1121 C C . ILE A 1 140 ? 12.379 -31.126 -21.195 1.00 60.75 140 ILE A C 1
ATOM 1123 O O . ILE A 1 140 ? 12.970 -32.191 -20.985 1.00 60.75 140 ILE A O 1
ATOM 1127 N N . PRO A 1 141 ? 11.245 -31.088 -21.923 1.00 53.75 141 PRO A N 1
ATOM 1128 C CA . PRO A 1 141 ? 10.749 -32.270 -22.609 1.00 53.75 141 PRO A CA 1
ATOM 1129 C C . PRO A 1 141 ? 11.848 -32.763 -23.544 1.00 53.75 141 PRO A C 1
ATOM 1131 O O . PRO A 1 141 ? 12.299 -32.033 -24.426 1.00 53.75 141 PRO A O 1
ATOM 1134 N N . THR A 1 142 ? 12.324 -33.987 -23.332 1.00 55.38 142 THR A N 1
ATOM 1135 C CA . THR A 1 142 ? 13.304 -34.591 -24.229 1.00 55.38 142 THR A CA 1
ATOM 1136 C C . THR A 1 142 ? 12.586 -34.867 -25.542 1.00 55.38 142 THR A C 1
ATOM 1138 O O . THR A 1 142 ? 11.900 -35.878 -25.692 1.00 55.38 142 THR A O 1
ATOM 1141 N N . GLU A 1 143 ? 12.701 -33.956 -26.503 1.00 57.91 143 GLU A N 1
ATOM 1142 C CA . GLU A 1 143 ? 12.239 -34.178 -27.868 1.00 57.91 143 GLU A CA 1
ATOM 1143 C C . GLU A 1 143 ? 13.199 -35.162 -28.557 1.00 57.91 143 GLU A C 1
ATOM 1145 O O . GLU A 1 143 ? 13.971 -34.827 -29.448 1.00 57.91 143 GLU A O 1
ATOM 1150 N N . THR A 1 144 ? 13.243 -36.407 -28.080 1.00 52.34 144 THR A N 1
ATOM 1151 C CA . THR A 1 144 ? 13.945 -37.508 -28.749 1.00 52.34 144 THR A CA 1
ATOM 1152 C C . THR A 1 144 ? 13.338 -38.854 -28.359 1.00 52.34 144 THR A C 1
ATOM 1154 O O . THR A 1 144 ? 13.986 -39.724 -27.789 1.00 52.34 144 THR A O 1
ATOM 1157 N N . ALA A 1 145 ? 12.068 -39.053 -28.702 1.00 46.03 145 ALA A N 1
ATOM 1158 C CA . ALA A 1 145 ? 11.497 -40.393 -28.834 1.00 46.03 145 ALA A CA 1
ATOM 1159 C C . ALA A 1 145 ? 10.528 -40.467 -30.025 1.00 46.03 145 ALA A C 1
ATOM 1161 O O . ALA A 1 145 ? 9.479 -41.095 -29.951 1.00 46.03 145 ALA A O 1
ATOM 1162 N N . SER A 1 146 ? 10.876 -39.833 -31.150 1.00 50.12 146 SER A N 1
ATOM 1163 C CA . SER A 1 146 ? 10.214 -40.089 -32.432 1.00 50.12 146 SER A CA 1
ATOM 1164 C C . SER A 1 146 ? 11.145 -40.897 -33.328 1.00 50.12 146 SER A C 1
ATOM 1166 O O . SER A 1 146 ? 11.867 -40.366 -34.166 1.00 50.12 146 SER A O 1
ATOM 1168 N N . ARG A 1 147 ? 11.171 -42.210 -33.090 1.00 47.12 147 ARG A N 1
ATOM 1169 C CA . ARG A 1 147 ? 11.546 -43.233 -34.076 1.00 47.12 147 ARG A CA 1
ATOM 1170 C C . ARG A 1 147 ? 10.996 -44.576 -33.608 1.00 47.12 147 ARG A C 1
ATOM 1172 O O . ARG A 1 147 ? 11.692 -45.378 -32.999 1.00 47.12 147 ARG A O 1
ATOM 1179 N N . VAL A 1 148 ? 9.724 -44.816 -33.913 1.00 42.69 148 VAL A N 1
ATOM 1180 C CA . VAL A 1 148 ? 9.193 -46.180 -33.998 1.00 42.69 148 VAL A CA 1
ATOM 1181 C C . VAL A 1 148 ? 9.383 -46.623 -35.452 1.00 42.69 148 VAL A C 1
ATOM 1183 O O . VAL A 1 148 ? 8.761 -46.031 -36.337 1.00 42.69 148 VAL A O 1
ATOM 1186 N N . PRO A 1 149 ? 10.245 -47.610 -35.759 1.00 39.66 149 PRO A N 1
ATOM 1187 C CA . PRO A 1 149 ? 10.257 -48.219 -37.076 1.00 39.66 149 PRO A CA 1
ATOM 1188 C C . PRO A 1 149 ? 9.000 -49.075 -37.232 1.00 39.66 149 PRO A C 1
ATOM 1190 O O . PRO A 1 149 ? 8.669 -49.909 -36.393 1.00 39.66 149 PRO A O 1
ATOM 1193 N N . SER A 1 150 ? 8.304 -48.840 -38.336 1.00 47.56 150 SER A N 1
ATOM 1194 C CA . SER A 1 150 ? 7.167 -49.616 -38.812 1.00 47.56 150 SER A CA 1
ATOM 1195 C C . SER A 1 150 ? 7.551 -51.088 -39.012 1.00 47.56 150 SER A C 1
ATOM 1197 O O . SER A 1 150 ? 8.365 -51.368 -39.885 1.00 47.56 150 SER A O 1
ATOM 1199 N N . ALA A 1 151 ? 6.978 -52.012 -38.230 1.00 45.97 151 ALA A N 1
ATOM 1200 C CA . ALA A 1 151 ? 6.656 -53.386 -38.645 1.00 45.97 151 ALA A CA 1
ATOM 1201 C C . ALA A 1 151 ? 6.083 -54.213 -37.481 1.00 45.97 151 ALA A C 1
ATOM 1203 O O . ALA A 1 151 ? 6.818 -54.666 -36.615 1.00 45.97 151 ALA A O 1
ATOM 1204 N N . MET A 1 152 ? 4.772 -54.456 -37.502 1.00 34.41 152 MET A N 1
ATOM 1205 C CA . MET A 1 152 ? 4.161 -55.796 -37.446 1.00 34.41 152 MET A CA 1
ATOM 1206 C C . MET A 1 152 ? 2.651 -55.626 -37.301 1.00 34.41 152 MET A C 1
ATOM 1208 O O . MET A 1 152 ? 2.132 -55.248 -36.255 1.00 34.41 152 MET A O 1
ATOM 1212 N N . ARG A 1 153 ? 1.938 -55.898 -38.397 1.00 47.88 153 ARG A N 1
ATOM 1213 C CA . ARG A 1 153 ? 0.488 -56.100 -38.393 1.00 47.88 153 ARG A CA 1
ATOM 1214 C C . ARG A 1 153 ? 0.154 -57.331 -37.548 1.00 47.88 153 ARG A C 1
ATOM 1216 O O . ARG A 1 153 ? 0.715 -58.390 -37.830 1.00 47.88 153 ARG A O 1
ATOM 1223 N N . PRO A 1 154 ? -0.866 -57.268 -36.681 1.00 40.44 154 PRO A N 1
ATOM 1224 C CA . PRO A 1 154 ? -1.672 -58.428 -36.374 1.00 40.44 154 PRO A CA 1
ATOM 1225 C C . PRO A 1 154 ? -2.992 -58.368 -37.148 1.00 40.44 154 PRO A C 1
ATOM 1227 O O . PRO A 1 154 ? -3.705 -57.367 -37.200 1.00 40.44 154 PRO A O 1
ATOM 1230 N N . VAL A 1 155 ? -3.247 -59.502 -37.783 1.00 44.47 155 VAL A N 1
ATOM 1231 C CA . VAL A 1 155 ? -4.472 -59.980 -38.416 1.00 44.47 155 VAL A CA 1
ATOM 1232 C C . VAL A 1 155 ? -5.728 -59.610 -37.617 1.00 44.47 155 VAL A C 1
ATOM 1234 O O . VAL A 1 155 ? -5.816 -59.863 -36.419 1.00 44.47 155 VAL A O 1
ATOM 1237 N N . SER A 1 156 ? -6.729 -59.059 -38.306 1.00 45.84 156 SER A N 1
ATOM 1238 C CA . SER A 1 156 ? -8.078 -58.860 -37.774 1.00 45.84 156 SER A CA 1
ATOM 1239 C C . SER A 1 156 ? -8.762 -60.192 -37.449 1.00 45.84 156 SER A C 1
ATOM 1241 O O . SER A 1 156 ? -8.771 -61.080 -38.304 1.00 45.84 156 SER A O 1
ATOM 1243 N N . PRO A 1 157 ? -9.512 -60.283 -36.340 1.00 43.94 157 PRO A N 1
ATOM 1244 C CA . PRO A 1 157 ? -10.671 -61.151 -36.272 1.00 43.94 157 PRO A CA 1
ATOM 1245 C C . PRO A 1 157 ? -11.965 -60.326 -36.250 1.00 43.94 157 PRO A C 1
ATOM 1247 O O . PRO A 1 157 ? -12.215 -59.509 -35.372 1.00 43.94 157 PRO A O 1
ATOM 1250 N N . ARG A 1 158 ? -12.749 -60.569 -37.303 1.00 41.28 158 ARG A N 1
ATOM 1251 C CA . ARG A 1 158 ? -14.216 -60.581 -37.419 1.00 41.28 158 ARG A CA 1
ATOM 1252 C C . ARG A 1 158 ? -15.045 -59.776 -36.403 1.00 41.28 158 ARG A C 1
ATOM 1254 O O . ARG A 1 158 ? -15.141 -60.104 -35.227 1.00 41.28 158 ARG A O 1
ATOM 1261 N N . ARG A 1 159 ? -15.810 -58.839 -36.977 1.00 40.31 159 ARG A N 1
ATOM 1262 C CA . ARG A 1 159 ? -17.077 -58.297 -36.466 1.00 40.31 159 ARG A CA 1
ATOM 1263 C C . ARG A 1 159 ? -17.928 -59.380 -35.789 1.00 40.31 159 ARG A C 1
ATOM 1265 O O . ARG A 1 159 ? -18.280 -60.360 -36.439 1.00 40.31 159 ARG A O 1
ATOM 1272 N N . SER A 1 160 ? -18.357 -59.112 -34.560 1.00 41.00 160 SER A N 1
ATOM 1273 C CA . SER A 1 160 ? -19.658 -59.564 -34.066 1.00 41.00 160 SER A CA 1
ATOM 1274 C C . SER A 1 160 ? -20.505 -58.320 -33.839 1.00 41.00 160 SER A C 1
ATOM 1276 O O . SER A 1 160 ? -20.154 -57.436 -33.064 1.00 41.00 160 SER A O 1
ATOM 1278 N N . VAL A 1 161 ? -21.560 -58.221 -34.63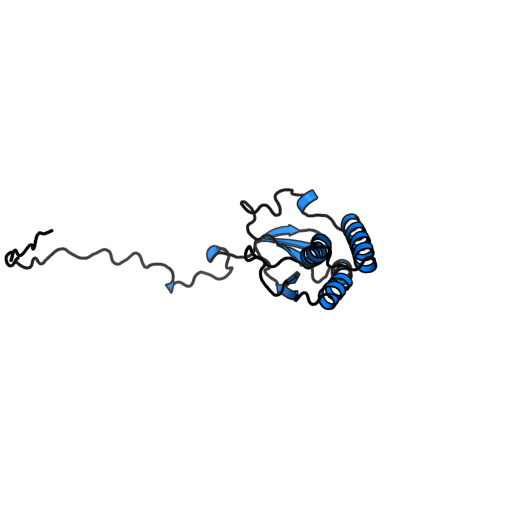6 1.00 46.31 161 VAL A N 1
ATOM 1279 C CA . VAL A 1 161 ? -22.580 -57.180 -34.597 1.00 46.31 161 VAL A CA 1
ATOM 1280 C C . VAL A 1 161 ? -23.581 -57.582 -33.524 1.00 46.31 161 VAL A C 1
ATOM 1282 O O . VAL A 1 161 ? -24.210 -58.620 -33.687 1.00 46.31 161 VAL A O 1
ATOM 1285 N N . GLN A 1 162 ? -23.772 -56.766 -32.491 1.00 40.97 162 GLN A N 1
ATOM 1286 C CA . GLN A 1 162 ? -25.080 -56.619 -31.850 1.00 40.97 162 GLN A CA 1
ATOM 1287 C C . GLN A 1 162 ? -25.276 -55.148 -31.491 1.00 40.97 162 GLN A C 1
ATOM 1289 O O . GLN A 1 162 ? -24.684 -54.613 -30.561 1.00 40.97 162 GLN A O 1
ATOM 1294 N N . SER A 1 163 ? -26.067 -54.485 -32.327 1.00 42.97 163 SER A N 1
ATOM 1295 C CA . SER A 1 163 ? -26.669 -53.188 -32.073 1.00 42.97 163 SER A CA 1
ATOM 1296 C C . SER A 1 163 ? -28.078 -53.429 -31.541 1.00 42.97 163 SER A C 1
ATOM 1298 O O . SER A 1 163 ? -28.950 -53.835 -32.309 1.00 42.97 163 SER A O 1
ATOM 1300 N N . GLU A 1 164 ? -28.318 -53.144 -30.266 1.00 41.84 164 GLU A N 1
ATOM 1301 C CA . GLU A 1 164 ? -29.663 -52.844 -29.779 1.00 41.84 164 GLU A CA 1
ATOM 1302 C C . GLU A 1 164 ? -29.969 -51.376 -30.121 1.00 41.84 164 GLU A C 1
ATOM 1304 O O . GLU A 1 164 ? -29.508 -50.440 -29.475 1.00 41.84 164 GLU A O 1
ATOM 1309 N N . HIS A 1 165 ? -30.695 -51.175 -31.220 1.00 41.62 165 HIS A N 1
ATOM 1310 C CA . HIS A 1 165 ? -31.685 -50.099 -31.334 1.00 41.62 165 HIS A CA 1
ATOM 1311 C C . HIS A 1 165 ? -33.001 -50.717 -30.833 1.00 41.62 165 HIS A C 1
ATOM 1313 O O . HIS A 1 165 ? -33.257 -51.875 -31.136 1.00 41.62 165 HIS A O 1
ATOM 1319 N N . GLY A 1 166 ? -33.912 -50.078 -30.117 1.00 35.12 166 GLY A N 1
ATOM 1320 C CA . GLY A 1 166 ? -34.103 -48.694 -29.727 1.00 35.12 166 GLY A CA 1
ATOM 1321 C C . GLY A 1 166 ? -35.589 -48.538 -29.363 1.00 35.12 166 GLY A C 1
ATOM 1322 O O . GLY A 1 166 ? -36.420 -49.255 -29.905 1.00 35.12 166 GLY A O 1
ATOM 1323 N N . ARG A 1 167 ? -35.874 -47.598 -28.452 1.00 41.72 167 ARG A N 1
ATOM 1324 C CA . ARG A 1 167 ? -37.134 -46.849 -28.237 1.00 41.72 167 ARG A CA 1
ATOM 1325 C C . ARG A 1 167 ? -38.485 -47.578 -28.384 1.00 41.72 167 ARG A C 1
ATOM 1327 O O . ARG A 1 167 ? -38.915 -47.857 -29.497 1.00 41.72 167 ARG A O 1
ATOM 1334 N N . ALA A 1 168 ? -39.261 -47.576 -27.302 1.00 42.78 168 ALA A N 1
ATOM 1335 C CA . ALA A 1 168 ? -40.362 -46.622 -27.089 1.00 42.78 168 ALA A CA 1
ATOM 1336 C C . ALA A 1 168 ? -40.776 -46.638 -25.613 1.00 42.78 168 ALA A C 1
ATOM 1338 O O . ALA A 1 168 ? -40.778 -47.743 -25.030 1.00 42.78 168 ALA A O 1
#

Foldseek 3Di:
DWKWKFKWFPAADPVRATHGLLVVLVVCVVVVVDDPVSNVVNVVLVVVCPVPDDDVCVVPVCQDPCVVQNRKDKIWTPVLVVVVVSSVVSVVVCVVVVGHMDMDMDPPQACWPDDDPTMTIHRHPPDPVRDPDPDPPVPPPPPPDPDDDDDDDDDDDDDDDDDDDDDD

Secondary structure (DSSP, 8-state):
---EEEEEESS--TTS---BHHHHHHHHHHTT-S-HHHHHHHHHHHHHHHHHS--HHHH-TTTT-TTTSTT-EEEEETT-HHHHHHHHHHHHHHHHTT--EEEEEES--SEEEEE-SSEEEEE---SGGG-SSPPPGGGS----------------------------

Radius of gyration: 27.72 Å; chains: 1; bounding box: 63×77×55 Å

pLDDT: mean 84.49, std 20.27, range [34.41, 98.69]

Sequence (168 aa):
MENFVRYQSAVPNRHGRYPGVFALANGLRDHAILTAEDAEWHQEANLRATTEYIDPSSVDPDCYDQSRNPGARAWFSVDAVDALAMTIPYLDLLDRYDVPWVQLISRTPGRIIYSDAVQVVAVPHSYCDDWPFPTPQYLIPTETASRVPSAMRPVSPRRSVQSEHGRA